Protein AF-T1H1G5-F1 (afdb_monomer_lite)

Organism: Megaselia scalaris (NCBI:txid36166)

Radius of gyration: 18.91 Å; chains: 1; bounding box: 48×41×46 Å

Secondary structure (DSSP, 8-state):
-PPPEEEEE-TTSEEEEEEE-TT---------------------SEEPPHHHHGGGSS---GGGSEE--S-B-TTS---GGGEEE-TTSSEEEEE-BTTS-EEEEETTT--EEEEE---SS-EEEEEE----TTS---EEEEE-

Foldseek 3Di:
DAFDWDWDADPQQWIFIWGFDPQQDPPPDDDDPDDDPDPPPDSDRTHGGPLVVVCVPPDPDVVSIQGLDDQADPVADDDPQQWDADPSRQWIWGFRGQQQWIFIAGNVPSDTPDIDDDDPAGFHGKDWDDDDPPDDIDIDIDGD

InterPro domains:
  IPR015943 WD40/YVTN repeat-like-containing domain superfamily [G3DSA:2.130.10.10] (5-144)
  IPR036322 WD40-repeat-containing domain superfamily [SSF50978] (72-144)
  IPR050865 BEACH Domain-Containing [PTHR13743] (5-143)

pLDDT: mean 83.2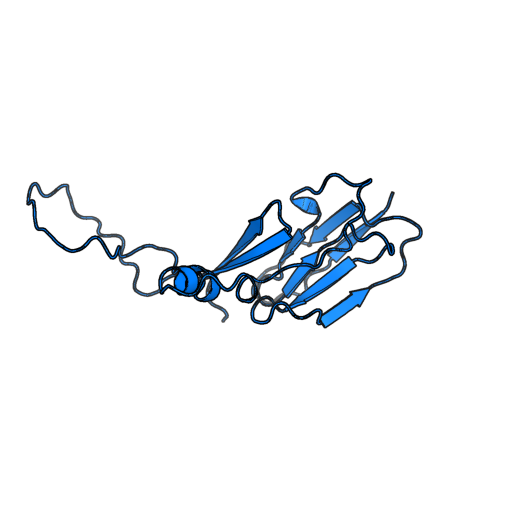1, std 16.92, range [44.03, 98.25]

Structure (mmCIF, N/CA/C/O backbone):
data_AF-T1H1G5-F1
#
_entry.id   AF-T1H1G5-F1
#
loop_
_atom_site.group_PDB
_atom_site.id
_atom_site.type_symbol
_atom_site.label_atom_id
_atom_site.label_alt_id
_atom_site.label_comp_id
_atom_site.label_asym_id
_atom_site.label_entity_id
_atom_site.label_seq_id
_atom_site.pdbx_PDB_ins_code
_atom_site.Cartn_x
_atom_site.Cartn_y
_atom_site.Cartn_z
_atom_site.occupancy
_atom_site.B_iso_or_equiv
_atom_site.auth_seq_id
_atom_site.auth_comp_id
_atom_site.auth_asym_id
_atom_site.auth_atom_id
_atom_site.pdbx_PDB_model_num
ATOM 1 N N . LEU A 1 1 ? -5.717 -11.199 17.247 1.00 55.28 1 LEU A N 1
ATOM 2 C CA . LEU A 1 1 ? -5.825 -10.675 15.865 1.00 55.28 1 LEU A CA 1
ATOM 3 C C . LEU A 1 1 ? -5.443 -9.201 15.874 1.00 55.28 1 LEU A C 1
ATOM 5 O O . LEU A 1 1 ? -5.646 -8.567 16.905 1.00 55.28 1 LEU A O 1
ATOM 9 N N . SER A 1 2 ? -4.889 -8.663 14.782 1.00 71.81 2 SER A N 1
ATOM 10 C CA . SER A 1 2 ? -4.748 -7.208 14.665 1.00 71.81 2 SER A CA 1
ATOM 11 C C . SER A 1 2 ? -6.135 -6.562 14.660 1.00 71.81 2 SER A C 1
ATOM 13 O O . SER A 1 2 ? -7.104 -7.152 14.179 1.00 71.81 2 SER A O 1
ATOM 15 N N . LEU A 1 3 ? -6.247 -5.375 15.258 1.00 82.50 3 LEU A N 1
ATOM 16 C CA . LEU A 1 3 ? -7.494 -4.619 15.218 1.00 82.50 3 LEU A CA 1
ATOM 17 C C . LEU A 1 3 ? -7.785 -4.208 13.769 1.00 82.50 3 LEU A C 1
ATOM 19 O O . LEU A 1 3 ? -6.845 -3.813 13.070 1.00 82.50 3 LEU A O 1
ATOM 23 N N . PRO A 1 4 ? -9.056 -4.243 13.326 1.00 89.38 4 PRO A N 1
ATOM 24 C CA . PRO A 1 4 ? -9.434 -3.673 12.043 1.00 89.38 4 PRO A CA 1
ATOM 25 C C . PRO A 1 4 ? -8.932 -2.234 11.940 1.00 89.38 4 PRO A C 1
ATOM 27 O O . PRO A 1 4 ? -8.961 -1.476 12.917 1.00 89.38 4 PRO A O 1
ATOM 30 N N . SER A 1 5 ? -8.440 -1.860 10.766 1.00 92.88 5 SER A N 1
ATOM 31 C CA . SER A 1 5 ? -7.857 -0.542 10.564 1.00 92.88 5 SER A CA 1
ATOM 32 C C . SER A 1 5 ? -8.158 0.001 9.178 1.00 92.88 5 SER A C 1
ATOM 34 O O . SER A 1 5 ? -8.424 -0.746 8.237 1.00 92.88 5 SER A O 1
ATOM 36 N N . VAL A 1 6 ? -8.114 1.322 9.076 1.00 94.19 6 VAL A N 1
ATOM 37 C CA . VAL A 1 6 ? -8.197 2.062 7.826 1.00 94.19 6 VAL A CA 1
ATOM 38 C C . VAL A 1 6 ? -6.846 2.713 7.595 1.00 94.19 6 VAL A C 1
ATOM 40 O O . VAL A 1 6 ? -6.453 3.639 8.315 1.00 94.19 6 VAL A O 1
ATOM 43 N N . LEU A 1 7 ? -6.146 2.219 6.578 1.00 94.94 7 LEU A N 1
ATOM 44 C CA . LEU A 1 7 ? -4.934 2.839 6.073 1.00 94.94 7 LEU A CA 1
ATOM 45 C C . LEU A 1 7 ? -5.308 3.891 5.029 1.00 94.94 7 LEU A C 1
ATOM 47 O O . LEU A 1 7 ? -6.025 3.601 4.072 1.00 94.94 7 LEU A O 1
ATOM 51 N N . THR A 1 8 ? -4.806 5.108 5.199 1.00 94.00 8 THR A N 1
ATOM 52 C CA . THR A 1 8 ? -4.973 6.195 4.232 1.00 94.00 8 THR A CA 1
ATOM 53 C C . THR A 1 8 ? -3.629 6.554 3.626 1.00 94.00 8 THR A C 1
ATOM 55 O O . THR A 1 8 ? -2.632 6.612 4.337 1.00 94.00 8 THR A O 1
ATOM 58 N N . VAL A 1 9 ? -3.599 6.810 2.317 1.00 94.62 9 VAL A N 1
ATOM 59 C CA . VAL A 1 9 ? -2.430 7.344 1.605 1.00 94.62 9 VAL A CA 1
ATOM 60 C C . VAL A 1 9 ? -2.841 8.659 0.956 1.00 94.62 9 VAL A C 1
ATOM 62 O O . VAL A 1 9 ? -3.871 8.731 0.288 1.00 94.62 9 VAL A O 1
ATOM 65 N N . THR A 1 10 ? -2.070 9.716 1.181 1.00 91.44 10 THR A N 1
ATOM 66 C CA . THR A 1 10 ? -2.338 11.051 0.641 1.00 91.44 10 THR A CA 1
ATOM 67 C C . THR A 1 10 ? -1.647 11.247 -0.706 1.00 91.44 10 THR A C 1
ATOM 69 O O . THR A 1 10 ? -0.696 10.545 -1.048 1.00 91.44 10 THR A O 1
ATOM 72 N N . ALA A 1 11 ? -2.077 12.263 -1.460 1.00 87.50 11 ALA A N 1
ATOM 73 C CA . ALA A 1 11 ? -1.408 12.663 -2.701 1.00 87.50 11 ALA A CA 1
ATOM 74 C C . ALA A 1 11 ? 0.054 13.104 -2.482 1.00 87.50 11 ALA A C 1
ATOM 76 O O . ALA A 1 11 ? 0.860 13.029 -3.400 1.00 87.50 11 ALA A O 1
ATOM 77 N N . GLY A 1 12 ? 0.404 13.527 -1.263 1.00 88.06 12 GLY A N 1
ATOM 78 C CA . GLY A 1 12 ? 1.780 13.824 -0.864 1.00 88.06 12 GLY A CA 1
ATOM 79 C C . GLY A 1 12 ? 2.562 12.595 -0.398 1.00 88.06 12 GLY A C 1
ATOM 80 O O . GLY A 1 12 ? 3.502 12.762 0.367 1.00 88.06 12 GLY A O 1
ATOM 81 N N . HIS A 1 13 ? 2.130 11.380 -0.760 1.00 91.06 13 HIS A N 1
ATOM 82 C CA . HIS A 1 13 ? 2.755 10.097 -0.407 1.00 91.06 13 HIS A CA 1
ATOM 83 C C . HIS A 1 13 ? 2.978 9.876 1.098 1.00 91.06 13 HIS A C 1
ATOM 85 O O . HIS A 1 13 ? 3.825 9.079 1.512 1.00 91.06 13 HIS A O 1
ATOM 91 N N . GLN A 1 14 ? 2.199 10.565 1.932 1.00 92.75 14 GLN A N 1
ATOM 92 C CA . GLN A 1 14 ? 2.136 10.311 3.367 1.00 92.75 14 GLN A CA 1
ATOM 93 C C . GLN A 1 14 ? 1.058 9.277 3.635 1.00 92.75 14 GLN A C 1
ATOM 95 O O . GLN A 1 14 ? 0.062 9.229 2.914 1.00 92.75 14 GLN A O 1
ATOM 100 N N . PHE A 1 15 ? 1.213 8.490 4.689 1.00 94.38 15 PHE A N 1
ATOM 101 C CA . PHE A 1 15 ? 0.184 7.540 5.072 1.00 94.38 15 PHE A CA 1
ATOM 102 C C . PHE A 1 15 ? -0.075 7.527 6.573 1.00 94.38 15 PHE A C 1
ATOM 104 O O . PHE A 1 15 ? 0.771 7.912 7.380 1.00 94.38 15 PHE A O 1
ATOM 111 N N . ALA A 1 16 ? -1.271 7.086 6.939 1.00 94.38 16 ALA A N 1
ATOM 112 C CA . ALA A 1 16 ? -1.714 6.979 8.319 1.00 94.38 16 ALA A CA 1
ATOM 113 C C . ALA A 1 16 ? -2.527 5.703 8.530 1.00 94.38 16 ALA A C 1
ATOM 115 O O . ALA A 1 16 ? -3.115 5.171 7.588 1.00 94.38 16 ALA A O 1
ATOM 116 N N . VAL A 1 17 ? -2.559 5.216 9.770 1.00 93.94 17 VAL A N 1
ATOM 117 C CA . VAL A 1 17 ? -3.284 3.999 10.155 1.00 93.94 17 VAL A CA 1
ATOM 118 C C . VAL A 1 17 ? -4.231 4.329 11.297 1.00 93.94 17 VAL A C 1
ATOM 120 O O . VAL A 1 17 ? -3.815 4.482 12.443 1.00 93.94 17 VAL A O 1
ATOM 123 N N . ASN A 1 18 ? -5.518 4.424 10.978 1.00 92.75 18 ASN A N 1
ATOM 124 C CA . ASN A 1 18 ? -6.576 4.673 11.953 1.00 92.75 18 ASN A CA 1
ATOM 125 C C . ASN A 1 18 ? -7.161 3.332 12.381 1.00 92.75 18 ASN A C 1
ATOM 127 O O . ASN A 1 18 ? -7.486 2.502 11.533 1.00 92.75 18 ASN A O 1
ATOM 131 N N . ARG A 1 19 ? -7.276 3.089 13.683 1.00 92.25 19 ARG A N 1
ATOM 132 C CA . ARG A 1 19 ? -7.668 1.775 14.216 1.00 92.25 19 ARG A CA 1
ATOM 133 C C . ARG A 1 19 ? -9.096 1.806 14.725 1.00 92.25 19 ARG A C 1
ATOM 135 O O . ARG A 1 19 ? -9.549 2.832 15.218 1.00 92.25 19 ARG A O 1
ATOM 142 N N . TRP A 1 20 ? -9.789 0.677 14.635 1.00 91.75 20 TRP A N 1
ATOM 143 C CA . TRP A 1 20 ? -11.111 0.530 15.228 1.00 91.75 20 TRP A CA 1
ATOM 144 C C . TRP A 1 20 ? -11.087 0.844 16.726 1.00 91.75 20 TRP A C 1
ATOM 146 O O . TRP A 1 20 ? -10.247 0.329 17.472 1.00 91.75 20 TRP A O 1
ATOM 156 N N . ASN A 1 21 ? -12.024 1.681 17.161 1.00 89.75 21 ASN A N 1
ATOM 157 C CA . ASN A 1 21 ? -12.211 2.014 18.560 1.00 89.75 21 ASN A CA 1
ATOM 158 C C . ASN A 1 21 ? -13.115 0.964 19.218 1.00 89.75 21 ASN A C 1
ATOM 160 O O . ASN A 1 21 ? -14.329 0.970 19.035 1.00 89.75 21 ASN A O 1
ATOM 164 N N . CYS A 1 22 ? -12.537 0.071 20.021 1.00 85.62 22 CYS A N 1
ATOM 165 C CA . CYS A 1 22 ? -13.309 -0.968 20.715 1.00 85.62 22 CYS A CA 1
ATOM 166 C C . CYS A 1 22 ? -14.246 -0.412 21.800 1.00 85.62 22 CYS A C 1
ATOM 168 O O . CYS A 1 22 ? -15.163 -1.110 22.215 1.00 85.62 22 CYS A O 1
ATOM 170 N N . ASN A 1 23 ? -14.043 0.839 22.227 1.00 86.06 23 ASN A N 1
ATOM 171 C CA . ASN A 1 23 ? -14.932 1.538 23.155 1.00 86.06 23 ASN A CA 1
ATOM 172 C C . ASN A 1 23 ? -16.058 2.287 22.424 1.00 86.06 23 ASN A C 1
ATOM 174 O O . ASN A 1 23 ? -16.817 3.021 23.064 1.00 86.06 23 ASN A O 1
ATOM 178 N N . TYR A 1 24 ? -16.145 2.156 21.093 1.00 83.19 24 TYR A N 1
ATOM 179 C CA . TYR A 1 24 ? -17.225 2.752 20.327 1.00 83.19 24 TYR A CA 1
ATOM 180 C C . TYR A 1 24 ? -18.544 2.048 20.631 1.00 83.19 24 TYR A C 1
ATOM 182 O O . TYR A 1 24 ? -18.744 0.887 20.272 1.00 83.19 24 TYR A O 1
ATOM 190 N N . THR A 1 25 ? -19.457 2.772 21.266 1.00 76.75 25 THR A N 1
ATOM 191 C CA . THR A 1 25 ? -20.843 2.345 21.431 1.00 76.75 25 THR A CA 1
ATOM 192 C C . THR A 1 25 ? -21.683 3.238 20.539 1.00 76.75 25 THR A C 1
ATOM 194 O O . THR A 1 25 ? -21.829 4.425 20.832 1.00 76.75 25 THR A O 1
ATOM 197 N N . ALA A 1 26 ? -22.235 2.697 19.452 1.00 67.31 26 ALA A N 1
ATOM 198 C CA . ALA A 1 26 ? -23.261 3.408 18.705 1.00 67.31 26 ALA A CA 1
ATOM 199 C C . ALA A 1 26 ? -24.450 3.598 19.653 1.00 67.31 26 ALA A C 1
ATOM 201 O O . ALA A 1 26 ? -25.184 2.647 19.926 1.00 67.31 26 ALA A O 1
ATOM 202 N N . SER A 1 27 ? -24.609 4.790 20.229 1.00 59.06 27 SER A N 1
ATOM 203 C CA . SER A 1 27 ? -25.812 5.099 20.982 1.00 59.06 27 SER A CA 1
ATOM 204 C C . SER A 1 27 ? -26.975 5.049 19.996 1.00 59.06 27 SER A C 1
ATOM 206 O O . SER A 1 27 ? -27.190 5.956 19.198 1.00 59.06 27 SER A O 1
ATOM 208 N N . VAL A 1 28 ? -27.759 3.973 20.048 1.00 53.47 28 VAL A N 1
ATOM 209 C CA . VAL A 1 28 ? -29.124 3.965 19.513 1.00 53.47 28 VAL A CA 1
ATOM 210 C C . VAL A 1 28 ? -29.974 4.789 20.485 1.00 53.47 28 VAL A C 1
ATOM 212 O O . VAL A 1 28 ? -30.850 4.276 21.171 1.00 53.47 28 VAL A O 1
ATOM 215 N N . GLN A 1 29 ? -29.647 6.069 20.653 1.00 48.66 29 GLN A N 1
ATOM 216 C CA . GLN A 1 29 ? -30.481 6.988 21.409 1.00 48.66 29 GLN A CA 1
ATOM 217 C C . GLN A 1 29 ? -31.493 7.583 20.438 1.00 48.66 29 GLN A C 1
ATOM 219 O O . GLN A 1 29 ? -31.136 8.241 19.463 1.00 48.66 29 GLN A O 1
ATOM 224 N N . SER A 1 30 ? -32.774 7.331 20.719 1.00 44.03 30 SER A N 1
ATOM 225 C CA . SER A 1 30 ? -33.867 8.149 20.183 1.00 44.03 30 SER A CA 1
ATOM 226 C C . SER A 1 30 ? -33.536 9.627 20.437 1.00 44.03 30 SER A C 1
ATOM 228 O O . SER A 1 30 ? -32.939 9.913 21.479 1.00 44.03 30 SER A O 1
ATOM 230 N N . PRO A 1 31 ? -33.866 10.557 19.522 1.00 44.56 31 PRO A N 1
ATOM 231 C CA . PRO A 1 31 ? -33.421 11.943 19.622 1.00 44.56 31 PRO A CA 1
ATOM 232 C C . PRO A 1 31 ? -33.931 12.552 20.932 1.00 44.56 31 PRO A C 1
ATOM 234 O O . PRO A 1 31 ? -35.117 12.841 21.072 1.00 44.56 31 PRO A O 1
ATOM 237 N N . SER A 1 32 ? -33.040 12.697 21.913 1.00 52.34 32 SER A N 1
ATOM 238 C CA . SER A 1 32 ? -33.348 13.340 23.185 1.00 52.34 32 SER A CA 1
ATOM 239 C C . SER A 1 32 ? -32.957 14.806 23.074 1.00 52.34 32 SER A C 1
ATOM 241 O O . SER A 1 32 ? -31.798 15.131 22.825 1.00 52.34 32 SER A O 1
ATOM 243 N N . TYR A 1 33 ? -33.945 15.682 23.227 1.00 51.84 33 TYR A N 1
ATOM 244 C CA . TYR A 1 33 ? -33.860 17.139 23.091 1.00 51.84 33 TYR A CA 1
ATOM 245 C C . TYR A 1 33 ? -33.199 17.795 24.322 1.00 51.84 33 TYR A C 1
ATOM 247 O O . TYR A 1 33 ? -33.699 18.783 24.855 1.00 51.84 33 TYR A O 1
ATOM 255 N N . ALA A 1 34 ? -32.119 17.203 24.838 1.00 47.81 34 ALA A N 1
ATOM 256 C CA . ALA A 1 34 ? -31.411 17.687 26.018 1.00 47.81 34 ALA A CA 1
ATOM 257 C C . ALA A 1 34 ? -30.020 18.191 25.622 1.00 47.81 34 ALA A C 1
ATOM 259 O O . ALA A 1 34 ? -29.113 17.418 25.320 1.00 47.81 34 ALA A O 1
ATOM 260 N N . ASP A 1 35 ? -29.890 19.512 25.625 1.00 49.69 35 ASP A N 1
ATOM 261 C CA . ASP A 1 35 ? -28.668 20.258 25.356 1.00 49.69 35 ASP A CA 1
ATOM 262 C C . ASP A 1 35 ? -27.750 20.170 26.591 1.00 49.69 35 ASP A C 1
ATOM 264 O O . ASP A 1 35 ? -27.850 20.958 27.533 1.00 49.69 35 ASP A O 1
ATOM 268 N N . THR A 1 36 ? -26.908 19.135 26.657 1.00 53.09 36 THR A N 1
ATOM 269 C CA . THR A 1 36 ? -25.836 19.041 27.662 1.00 53.09 36 THR A CA 1
ATOM 270 C C . THR A 1 36 ? -24.491 19.366 27.018 1.00 53.09 36 THR A C 1
ATOM 272 O O . THR A 1 36 ? -24.147 18.717 26.028 1.00 53.09 36 THR A O 1
ATOM 275 N N . PRO A 1 37 ? -23.673 20.274 27.589 1.00 46.62 37 PRO A N 1
ATOM 276 C CA . PRO A 1 37 ? -22.331 20.560 27.094 1.00 46.62 37 PRO A CA 1
ATOM 277 C C . PRO A 1 37 ? -21.368 19.439 27.509 1.00 46.62 37 PRO A C 1
ATOM 279 O O . PRO A 1 37 ? -20.489 19.618 28.350 1.00 46.62 37 PRO A O 1
ATOM 282 N N . GLN A 1 38 ? -21.539 18.248 26.936 1.00 49.66 38 GLN A N 1
ATOM 283 C CA . GLN A 1 38 ? -20.465 17.268 26.888 1.00 49.66 38 GLN A CA 1
ATOM 284 C C . GLN A 1 38 ? -19.486 17.746 25.826 1.00 49.66 38 GLN A C 1
ATOM 286 O O . GLN A 1 38 ? -19.845 17.920 24.662 1.00 49.66 38 GLN A O 1
ATOM 291 N N . SER A 1 39 ? -18.250 17.997 26.248 1.00 47.94 39 SER A N 1
ATOM 292 C CA . SER A 1 39 ? -17.130 18.219 25.346 1.00 47.94 39 SER A CA 1
ATOM 293 C C . SER A 1 39 ? -17.191 17.175 24.219 1.00 47.94 39 SER A C 1
ATOM 295 O O . SER A 1 39 ? -17.162 15.977 24.505 1.00 47.94 39 SER A O 1
ATOM 297 N N . PRO A 1 40 ? -17.284 17.576 22.939 1.00 49.28 40 PRO A N 1
ATOM 298 C CA . PRO A 1 40 ? -17.387 16.655 21.810 1.00 49.28 40 PRO A CA 1
ATOM 299 C C . PRO A 1 40 ? -16.021 16.012 21.496 1.00 49.28 40 PRO A C 1
ATOM 301 O O . PRO A 1 40 ? -15.597 15.929 20.345 1.00 49.28 40 PRO A O 1
ATOM 304 N N . GLY A 1 41 ? -15.312 15.541 22.529 1.00 52.00 41 GLY A N 1
ATOM 305 C CA . GLY A 1 41 ? -14.244 14.548 22.442 1.00 52.00 41 GLY A CA 1
ATOM 306 C C . GLY A 1 41 ? -14.880 13.205 22.106 1.00 52.00 41 GLY A C 1
ATOM 307 O O . GLY A 1 41 ? -15.065 12.343 22.957 1.00 52.00 41 GLY A O 1
ATOM 308 N N . ALA A 1 42 ? -15.328 13.134 20.860 1.00 59.47 42 ALA A N 1
ATOM 309 C CA . ALA A 1 42 ? -16.321 12.234 20.326 1.00 59.47 42 ALA A CA 1
ATOM 310 C C . ALA A 1 42 ? -15.956 10.751 20.482 1.00 59.47 42 ALA A C 1
ATOM 312 O O . ALA A 1 42 ? -14.869 10.308 20.108 1.00 59.47 42 ALA A O 1
ATOM 313 N N . ASN A 1 43 ? -16.914 9.963 20.974 1.00 73.12 43 ASN A N 1
ATOM 314 C CA . ASN A 1 43 ? -16.902 8.507 20.879 1.00 73.12 43 ASN A CA 1
ATOM 315 C C . ASN A 1 43 ? -17.061 8.125 19.388 1.00 73.12 43 ASN A C 1
ATOM 317 O O . ASN A 1 43 ? -18.161 7.883 18.903 1.00 73.12 43 ASN A O 1
ATOM 321 N N . LEU A 1 44 ? -15.966 8.199 18.624 1.00 86.88 44 LEU A N 1
ATOM 322 C CA . LEU A 1 44 ? -15.918 7.895 17.191 1.00 86.88 44 LEU A CA 1
ATOM 323 C C . LEU A 1 44 ? -15.611 6.407 16.962 1.00 86.88 44 LEU A C 1
ATOM 325 O O . LEU A 1 44 ? -14.894 5.808 17.769 1.00 86.88 44 LEU A O 1
ATOM 329 N N . PRO A 1 45 ? -16.073 5.820 15.841 1.00 88.69 45 PRO A N 1
ATOM 330 C CA . PRO A 1 45 ? -15.804 4.419 15.505 1.00 88.69 45 PRO A CA 1
ATOM 331 C C . PRO A 1 45 ? -14.327 4.130 15.196 1.00 88.69 45 PRO A C 1
ATOM 333 O O . PRO A 1 45 ? -13.864 3.006 15.380 1.00 88.69 45 PRO A O 1
ATOM 336 N N . LEU A 1 46 ? -13.566 5.133 14.745 1.00 90.81 46 LEU A N 1
ATOM 337 C CA . LEU A 1 46 ? -12.133 5.018 14.476 1.00 90.81 46 LEU A CA 1
ATOM 338 C C . LEU A 1 46 ? -11.342 5.922 15.419 1.00 90.81 46 LEU A C 1
ATOM 340 O O . LEU A 1 46 ? -11.598 7.123 15.511 1.00 90.81 46 LEU A O 1
ATOM 344 N N . THR A 1 47 ? -10.334 5.348 16.062 1.00 90.06 47 THR A N 1
ATOM 345 C CA . THR A 1 47 ? -9.291 6.085 16.766 1.00 90.06 47 THR A CA 1
ATOM 346 C C . THR A 1 47 ? -8.300 6.628 15.745 1.00 90.06 47 THR A C 1
ATOM 348 O O . THR A 1 47 ? -7.758 5.874 14.926 1.00 90.06 47 THR A O 1
ATOM 351 N N . MET A 1 48 ? -8.058 7.939 15.809 1.00 88.50 48 MET A N 1
ATOM 352 C CA . MET A 1 48 ? -7.076 8.604 14.960 1.00 88.50 48 MET A CA 1
ATOM 353 C C . MET A 1 48 ? -5.681 8.025 15.206 1.00 88.50 48 MET A C 1
ATOM 355 O O . MET A 1 48 ? -5.292 7.749 16.340 1.00 88.50 48 MET A O 1
ATOM 359 N N . ASP A 1 49 ? -4.924 7.886 14.127 1.00 88.38 49 ASP A N 1
ATOM 360 C CA . ASP A 1 49 ? -3.502 7.587 14.174 1.00 88.38 49 ASP A CA 1
ATOM 361 C C . ASP A 1 49 ? -2.741 8.540 15.129 1.00 88.38 49 ASP A C 1
ATOM 363 O O . ASP A 1 49 ? -2.756 9.757 14.910 1.00 88.38 49 ASP A O 1
ATOM 367 N N . PRO A 1 50 ? -2.043 8.032 16.163 1.00 82.38 50 PRO A N 1
ATOM 368 C CA . PRO A 1 50 ? -1.319 8.865 17.127 1.00 82.38 50 PRO A CA 1
ATOM 369 C C . PRO A 1 50 ? -0.265 9.783 16.493 1.00 82.38 50 PRO A C 1
ATOM 371 O O . PRO A 1 50 ? 0.013 10.873 16.996 1.00 82.38 50 PRO A O 1
ATOM 374 N N . MET A 1 51 ? 0.312 9.370 15.360 1.00 80.62 51 MET A N 1
ATOM 375 C CA . MET A 1 51 ? 1.277 10.201 14.639 1.00 80.62 51 MET A CA 1
ATOM 376 C C . MET A 1 51 ? 0.621 11.441 14.018 1.00 80.62 51 MET A C 1
ATOM 378 O O . MET A 1 51 ? 1.276 12.474 13.889 1.00 80.62 51 MET A O 1
ATOM 382 N N . LEU A 1 52 ? -0.678 11.377 13.698 1.00 75.69 52 LEU A N 1
ATOM 383 C CA . LEU A 1 52 ? -1.461 12.528 13.249 1.00 75.69 52 LEU A CA 1
ATOM 384 C C . LEU A 1 52 ? -1.949 13.393 14.416 1.00 75.69 52 LEU A C 1
ATOM 386 O O . LEU A 1 52 ? -1.981 14.610 14.280 1.00 75.69 52 LEU A O 1
ATOM 390 N N . SER A 1 53 ? -2.312 12.806 15.560 1.00 65.88 53 SER A N 1
ATOM 391 C CA . SER A 1 53 ? -2.839 13.576 16.699 1.00 65.88 53 SER A CA 1
ATOM 392 C C . SER A 1 53 ? -1.772 14.426 17.401 1.00 65.88 53 SER A C 1
ATOM 394 O O . SER A 1 53 ? -2.076 15.508 17.908 1.00 65.88 53 SER A O 1
ATOM 396 N N . SER A 1 54 ? -0.509 13.984 17.375 1.00 58.56 54 SER A N 1
ATOM 397 C CA . SER A 1 54 ? 0.630 14.698 17.971 1.00 58.56 54 SER A CA 1
ATOM 398 C C . SER A 1 54 ? 0.871 16.107 17.404 1.00 58.56 54 SER A C 1
ATOM 400 O O . SER A 1 54 ? 1.484 16.937 18.075 1.00 58.56 54 SER A O 1
ATOM 402 N N . THR A 1 55 ? 0.336 16.433 16.221 1.00 53.25 55 THR A N 1
ATOM 403 C CA . THR A 1 55 ? 0.468 17.773 15.625 1.00 53.25 55 THR A CA 1
ATOM 404 C C . THR A 1 55 ? -0.363 18.845 16.336 1.00 53.25 55 THR A C 1
ATOM 406 O O . THR A 1 55 ? -0.179 20.024 16.055 1.00 53.25 55 THR A O 1
ATOM 409 N N . GLN A 1 56 ? -1.275 18.478 17.246 1.00 51.00 56 GLN A N 1
ATOM 410 C CA . GLN A 1 56 ? -2.049 19.454 18.028 1.00 51.00 56 GLN A CA 1
ATOM 411 C C . GLN A 1 56 ? -1.258 20.075 19.194 1.00 51.00 56 GLN A C 1
ATOM 413 O O . GLN A 1 56 ? -1.672 21.102 19.726 1.00 51.00 56 GLN A O 1
ATOM 418 N N . SER A 1 57 ? -0.107 19.513 19.582 1.00 49.56 57 SER A N 1
ATOM 419 C CA . SER A 1 57 ? 0.725 20.049 20.667 1.00 49.56 57 SER A CA 1
ATOM 420 C C . SER A 1 57 ? 1.904 20.852 20.112 1.00 49.56 57 SER A C 1
ATOM 422 O O . SER A 1 57 ? 3.018 20.351 20.108 1.00 49.56 57 SER A O 1
ATOM 424 N N . GLY A 1 58 ? 1.649 22.067 19.599 1.00 51.12 58 GLY A N 1
ATOM 425 C CA . GLY A 1 58 ? 2.597 23.198 19.432 1.00 51.12 58 GLY A CA 1
ATOM 426 C C . GLY A 1 58 ? 3.880 23.032 18.591 1.00 51.12 58 GLY A C 1
ATOM 427 O O . GLY A 1 58 ? 4.413 24.018 18.092 1.00 51.12 58 GLY A O 1
ATOM 428 N N . ASN A 1 59 ? 4.360 21.813 18.375 1.00 48.97 59 ASN A N 1
ATOM 429 C CA . ASN A 1 59 ? 5.605 21.471 17.719 1.00 48.97 59 ASN A CA 1
ATOM 430 C C . ASN A 1 59 ? 5.258 20.824 16.383 1.00 48.97 59 ASN A C 1
ATOM 432 O O . ASN A 1 59 ? 5.157 19.603 16.258 1.00 48.97 59 ASN A O 1
ATOM 436 N N . ASN A 1 60 ? 5.059 21.672 15.374 1.00 49.62 60 ASN A N 1
ATOM 437 C CA . ASN A 1 60 ? 4.883 21.285 13.976 1.00 49.62 60 ASN A CA 1
ATOM 438 C C . ASN A 1 60 ? 6.179 20.678 13.426 1.00 49.62 60 ASN A C 1
ATOM 440 O O . ASN A 1 60 ? 6.862 21.296 12.615 1.00 49.62 60 ASN A O 1
ATOM 444 N N . ASN A 1 61 ? 6.542 19.480 13.882 1.00 53.41 61 ASN A N 1
ATOM 445 C CA . ASN A 1 61 ? 7.678 18.757 13.342 1.00 53.41 61 ASN A CA 1
ATOM 446 C C . ASN A 1 61 ? 7.169 17.849 12.207 1.00 53.41 61 ASN A C 1
ATOM 448 O O . ASN A 1 61 ? 6.560 16.810 12.482 1.00 53.41 61 ASN A O 1
ATOM 452 N N . PRO A 1 62 ? 7.373 18.211 10.923 1.00 53.66 62 PRO A N 1
ATOM 453 C CA . PRO A 1 62 ? 6.887 17.430 9.780 1.00 53.66 62 PRO A CA 1
ATOM 454 C C . PRO A 1 62 ? 7.468 16.006 9.732 1.00 53.66 62 PRO A C 1
ATOM 456 O O . PRO A 1 62 ? 6.917 15.146 9.051 1.00 53.66 62 PRO A O 1
ATOM 459 N N . MET A 1 63 ? 8.527 15.742 10.506 1.00 53.25 63 MET A N 1
ATOM 460 C CA . MET A 1 63 ? 9.166 14.436 10.681 1.00 53.25 63 MET A CA 1
ATOM 461 C C . MET A 1 63 ? 8.282 13.349 11.306 1.00 53.25 63 MET A C 1
ATOM 463 O O . MET A 1 63 ? 8.631 12.179 11.194 1.00 53.25 63 MET A O 1
ATOM 467 N N . ASN A 1 64 ? 7.158 13.686 11.948 1.00 63.38 64 ASN A N 1
ATOM 468 C CA . ASN A 1 64 ? 6.311 12.668 12.585 1.00 63.38 64 ASN A CA 1
ATOM 469 C C . ASN A 1 64 ? 5.312 11.992 11.637 1.00 63.38 64 ASN A C 1
ATOM 471 O O . ASN A 1 64 ? 4.659 11.033 12.043 1.00 63.38 64 ASN A O 1
ATOM 475 N N . ARG A 1 65 ? 5.172 12.443 10.381 1.00 76.94 65 ARG A N 1
ATOM 476 C CA . ARG A 1 65 ? 4.277 11.780 9.420 1.00 76.94 65 ARG A CA 1
ATOM 477 C C . ARG A 1 65 ? 5.009 10.726 8.607 1.00 76.94 65 ARG A C 1
ATOM 479 O O . ARG A 1 65 ? 6.054 10.979 8.014 1.00 76.94 65 ARG A O 1
ATOM 486 N N . ARG A 1 66 ? 4.412 9.537 8.551 1.00 90.88 66 ARG A N 1
ATOM 487 C CA . ARG A 1 66 ? 4.928 8.406 7.782 1.00 90.88 66 ARG A CA 1
ATOM 488 C C . ARG A 1 66 ? 4.866 8.722 6.293 1.00 90.88 66 ARG A C 1
ATOM 490 O O . ARG A 1 66 ? 3.817 9.129 5.798 1.00 90.88 66 ARG A O 1
ATOM 497 N N . HIS A 1 67 ? 5.980 8.537 5.592 1.00 91.75 67 HIS A N 1
ATOM 498 C CA . HIS A 1 67 ? 6.133 8.892 4.182 1.00 91.75 67 HIS A CA 1
ATOM 499 C C . HIS A 1 67 ? 6.695 7.713 3.383 1.00 91.75 67 HIS A C 1
ATOM 501 O O . HIS A 1 67 ? 7.543 6.975 3.880 1.00 91.75 67 HIS A O 1
ATOM 507 N N . LEU A 1 68 ? 6.241 7.549 2.139 1.00 92.50 68 LEU A N 1
ATOM 508 C CA . LEU A 1 68 ? 6.666 6.460 1.245 1.00 92.50 68 LEU A CA 1
ATOM 509 C C . LEU A 1 68 ? 7.991 6.740 0.515 1.00 92.50 68 LEU A C 1
ATOM 511 O O . LEU A 1 68 ? 8.454 5.927 -0.283 1.00 92.50 68 LEU A O 1
ATOM 515 N N . GLY A 1 69 ? 8.611 7.884 0.797 1.00 86.94 69 GLY A N 1
ATOM 516 C CA . GLY A 1 69 ? 9.800 8.370 0.106 1.00 86.94 69 GLY A CA 1
ATOM 517 C C . GLY A 1 69 ? 9.460 9.285 -1.070 1.00 86.94 69 GLY A C 1
ATOM 518 O O . GLY A 1 69 ? 8.309 9.472 -1.446 1.00 86.94 69 GLY A O 1
ATOM 519 N N . ASP A 1 70 ? 10.491 9.899 -1.626 1.00 83.88 70 ASP A N 1
ATOM 520 C CA . ASP A 1 70 ? 10.454 10.933 -2.668 1.00 83.88 70 ASP A CA 1
ATOM 521 C C . ASP A 1 70 ? 10.779 10.401 -4.076 1.00 83.88 70 ASP A C 1
ATOM 523 O O . ASP A 1 70 ? 10.683 11.118 -5.066 1.00 83.88 70 ASP A O 1
ATOM 527 N N . ASN A 1 71 ? 11.110 9.116 -4.186 1.00 89.56 71 ASN A N 1
ATOM 528 C CA . ASN A 1 71 ? 11.615 8.480 -5.402 1.00 89.56 71 ASN A CA 1
ATOM 529 C C . ASN A 1 71 ? 10.504 8.003 -6.367 1.00 89.56 71 ASN A C 1
ATOM 531 O O . ASN A 1 71 ? 10.673 7.011 -7.079 1.00 89.56 71 ASN A O 1
ATOM 535 N N . PHE A 1 72 ? 9.353 8.671 -6.397 1.00 93.31 72 PHE A N 1
ATOM 536 C CA . PHE A 1 72 ? 8.277 8.326 -7.330 1.00 93.31 72 PHE A CA 1
ATOM 537 C C . PHE A 1 72 ? 8.576 8.856 -8.736 1.00 93.31 72 PHE A C 1
ATOM 539 O O . PHE A 1 72 ? 9.062 9.972 -8.916 1.00 93.31 72 PHE A O 1
ATOM 546 N N . SER A 1 73 ? 8.272 8.052 -9.752 1.00 92.56 73 SER A N 1
ATOM 547 C CA . SER A 1 73 ? 8.435 8.445 -11.148 1.00 92.56 73 SER A CA 1
ATOM 548 C C . SER A 1 73 ? 7.481 9.584 -11.498 1.00 92.56 73 SER A C 1
ATOM 550 O O . SER A 1 73 ? 6.264 9.436 -11.420 1.00 92.56 73 SER A O 1
ATOM 552 N N . GLN A 1 74 ? 8.025 10.696 -11.990 1.00 90.38 74 GLN A N 1
ATOM 553 C CA . GLN A 1 74 ? 7.236 11.837 -12.474 1.00 90.38 74 GLN A CA 1
ATOM 554 C C . GLN A 1 74 ? 6.409 11.511 -13.727 1.00 90.38 74 GLN A C 1
ATOM 556 O O . GLN A 1 74 ? 5.502 12.255 -14.090 1.00 90.38 74 GLN A O 1
ATOM 561 N N . LYS A 1 75 ? 6.719 10.397 -14.402 1.00 87.19 75 LYS A N 1
ATOM 562 C CA . LYS A 1 75 ? 6.006 9.941 -15.602 1.00 87.19 75 LYS A CA 1
ATOM 563 C C . LYS A 1 75 ? 4.729 9.170 -15.269 1.00 87.19 75 LYS A C 1
ATOM 565 O O . LYS A 1 75 ? 3.895 8.980 -16.150 1.00 87.19 75 LYS A O 1
ATOM 570 N N . LEU A 1 76 ? 4.578 8.704 -14.027 1.00 88.31 76 LEU A N 1
ATOM 571 C CA . LEU A 1 76 ? 3.428 7.918 -13.603 1.00 88.31 76 LEU A CA 1
ATOM 572 C C . LEU A 1 76 ? 2.464 8.784 -12.793 1.00 88.31 76 LEU A C 1
ATOM 574 O O . LEU A 1 76 ? 2.811 9.321 -11.744 1.00 88.31 76 LEU A O 1
ATOM 578 N N . LYS A 1 77 ? 1.206 8.848 -13.233 1.00 91.00 77 LYS A N 1
ATOM 579 C CA . LYS A 1 77 ? 0.128 9.347 -12.381 1.00 91.00 77 LYS A CA 1
ATOM 580 C C . LYS A 1 77 ? -0.235 8.267 -11.365 1.00 91.00 77 LYS A C 1
ATOM 582 O O . LYS A 1 77 ? -0.788 7.234 -11.737 1.00 91.00 77 LYS A O 1
ATOM 587 N N . ILE A 1 78 ? 0.050 8.525 -10.095 1.00 91.25 78 ILE A N 1
ATOM 588 C CA . ILE A 1 78 ? -0.283 7.622 -8.992 1.00 91.25 78 ILE A CA 1
ATOM 589 C C . ILE A 1 78 ? -1.803 7.448 -8.874 1.00 91.25 78 ILE A C 1
ATOM 591 O O . ILE A 1 78 ? -2.572 8.406 -8.982 1.00 91.25 78 ILE A O 1
ATOM 595 N N . ARG A 1 79 ? -2.236 6.201 -8.665 1.00 93.25 79 ARG A N 1
ATOM 596 C CA . ARG A 1 79 ? -3.642 5.805 -8.501 1.00 93.25 79 ARG A CA 1
ATOM 597 C C . ARG A 1 79 ? -3.799 4.883 -7.295 1.00 93.25 79 ARG A C 1
ATOM 599 O O . ARG A 1 79 ? -2.817 4.419 -6.725 1.00 93.25 79 ARG A O 1
ATOM 606 N N . SER A 1 80 ? -5.044 4.576 -6.932 1.00 93.75 80 SER A N 1
ATOM 607 C CA . SER A 1 80 ? -5.356 3.655 -5.830 1.00 93.75 80 SER A CA 1
ATOM 608 C C . SER A 1 80 ? -4.699 2.284 -6.002 1.00 93.75 80 SER A C 1
ATOM 610 O O . SER A 1 80 ? -4.177 1.736 -5.040 1.00 93.75 80 SER A O 1
ATOM 612 N N . ASN A 1 81 ? -4.641 1.765 -7.230 1.00 95.94 81 ASN A N 1
ATOM 613 C CA . ASN A 1 81 ? -4.021 0.475 -7.521 1.00 95.94 81 ASN A CA 1
ATOM 614 C C . ASN A 1 81 ? -2.480 0.493 -7.510 1.00 95.94 81 ASN A C 1
ATOM 616 O O . ASN A 1 81 ? -1.868 -0.516 -7.840 1.00 95.94 81 ASN A O 1
ATOM 620 N N . CYS A 1 82 ? -1.839 1.608 -7.153 1.00 96.38 82 CYS A N 1
ATOM 621 C CA . CYS A 1 82 ? -0.403 1.641 -6.863 1.00 96.38 82 CYS A CA 1
ATOM 622 C C . CYS A 1 82 ? -0.096 1.246 -5.411 1.00 96.38 82 CYS A C 1
ATOM 624 O O . CYS A 1 82 ? 1.073 1.167 -5.038 1.00 96.38 82 CYS A O 1
ATOM 626 N N . PHE A 1 83 ? -1.131 1.016 -4.598 1.00 97.56 83 PHE A N 1
ATOM 627 C CA . PHE A 1 83 ? -1.012 0.715 -3.181 1.00 97.56 83 PHE A CA 1
ATOM 628 C C . PHE A 1 83 ? -1.831 -0.517 -2.821 1.00 97.56 83 PHE A C 1
ATOM 630 O O . PHE A 1 83 ? -2.993 -0.651 -3.196 1.00 97.56 83 PHE A O 1
ATOM 637 N N . VAL A 1 84 ? -1.226 -1.400 -2.039 1.00 96.44 84 VAL A N 1
ATOM 638 C CA . VAL A 1 84 ? -1.878 -2.573 -1.468 1.00 96.44 84 VAL A CA 1
ATOM 639 C C . VAL A 1 84 ? -1.449 -2.692 -0.017 1.00 96.44 84 VAL A C 1
ATOM 641 O O . VAL A 1 84 ? -0.268 -2.633 0.293 1.00 96.44 84 VAL A O 1
ATOM 644 N N . THR A 1 85 ? -2.389 -2.907 0.890 1.00 93.94 85 THR A N 1
ATOM 645 C CA . THR A 1 85 ? -2.081 -3.225 2.292 1.00 93.94 85 THR A CA 1
ATOM 646 C C . THR A 1 85 ? -2.174 -4.736 2.502 1.00 93.94 85 THR A C 1
ATOM 648 O O . THR A 1 85 ? -2.846 -5.410 1.730 1.00 93.94 85 THR A O 1
ATOM 651 N N . THR A 1 86 ? -1.524 -5.314 3.508 1.00 91.50 86 THR A N 1
ATOM 652 C CA . THR A 1 86 ? -1.777 -6.704 3.938 1.00 91.50 86 THR A CA 1
ATOM 653 C C . THR A 1 86 ? -3.067 -6.810 4.758 1.00 91.50 86 THR A C 1
ATOM 655 O O . THR A 1 86 ? -3.559 -5.810 5.277 1.00 91.50 86 THR A O 1
ATOM 658 N N . VAL A 1 87 ? -3.657 -8.007 4.876 1.00 88.56 87 VAL A N 1
ATOM 659 C CA . VAL A 1 87 ? -4.935 -8.202 5.603 1.00 88.56 87 VAL A CA 1
ATOM 660 C C . VAL A 1 87 ? -4.822 -7.790 7.074 1.00 88.56 87 VAL A C 1
ATOM 662 O O . VAL A 1 87 ? -5.719 -7.163 7.627 1.00 88.56 87 VAL A O 1
ATOM 665 N N . ASP A 1 88 ? -3.678 -8.073 7.689 1.00 87.69 88 ASP A N 1
ATOM 666 C CA . ASP A 1 88 ? -3.373 -7.703 9.071 1.00 87.69 88 ASP A CA 1
ATOM 667 C C . ASP A 1 88 ? -3.001 -6.220 9.259 1.00 87.69 88 ASP A C 1
ATOM 669 O O . ASP A 1 88 ? -2.763 -5.796 10.391 1.00 87.69 88 ASP A O 1
ATOM 673 N N . SER A 1 89 ? -2.961 -5.434 8.177 1.00 91.19 89 SER A N 1
ATOM 674 C CA . SER A 1 89 ? -2.559 -4.023 8.156 1.00 91.19 89 SER A CA 1
ATOM 675 C C . SER A 1 89 ? -1.127 -3.743 8.632 1.00 91.19 89 SER A C 1
ATOM 677 O O . SER A 1 89 ? -0.809 -2.597 8.952 1.00 91.19 89 SER A O 1
ATOM 679 N N . ARG A 1 90 ? -0.242 -4.751 8.684 1.00 91.94 90 ARG A N 1
ATOM 680 C CA . ARG A 1 90 ? 1.159 -4.578 9.116 1.00 91.94 90 ARG A CA 1
ATOM 681 C C . ARG A 1 90 ? 2.078 -4.045 8.025 1.00 91.94 90 ARG A C 1
ATOM 683 O O . ARG A 1 90 ? 3.074 -3.393 8.345 1.00 91.94 90 ARG A O 1
ATOM 690 N N . PHE A 1 91 ? 1.754 -4.303 6.759 1.00 94.94 91 PHE A N 1
ATOM 691 C CA . PHE A 1 91 ? 2.565 -3.859 5.634 1.00 94.94 91 PHE A CA 1
ATOM 692 C C . PHE A 1 91 ? 1.743 -3.104 4.596 1.00 94.94 91 PHE A C 1
ATOM 694 O O . PHE A 1 91 ? 0.624 -3.487 4.253 1.00 94.94 91 PHE A O 1
ATOM 701 N N . LEU A 1 92 ? 2.338 -2.033 4.083 1.00 96.94 92 LEU A N 1
ATOM 702 C CA . LEU A 1 92 ? 1.879 -1.290 2.921 1.00 96.94 92 LEU A CA 1
ATOM 703 C C . LEU A 1 92 ? 2.867 -1.539 1.787 1.00 96.94 92 LEU A C 1
ATOM 705 O O . LEU A 1 92 ? 4.060 -1.294 1.929 1.00 96.94 92 LEU A O 1
ATOM 709 N N . ILE A 1 93 ? 2.369 -2.031 0.666 1.00 97.88 93 ILE A N 1
ATOM 710 C CA . ILE A 1 93 ? 3.126 -2.277 -0.552 1.00 97.88 93 ILE A CA 1
ATOM 711 C C . ILE A 1 93 ? 2.782 -1.157 -1.526 1.00 97.88 93 ILE A C 1
ATOM 713 O O . ILE A 1 93 ? 1.606 -0.911 -1.797 1.00 97.88 93 ILE A O 1
ATOM 717 N N . ALA A 1 94 ? 3.801 -0.470 -2.029 1.00 97.81 94 ALA A N 1
ATOM 718 C CA . ALA A 1 94 ? 3.648 0.628 -2.972 1.00 97.81 94 ALA A CA 1
ATOM 719 C C . ALA A 1 94 ? 4.492 0.391 -4.225 1.00 97.81 94 ALA A C 1
ATOM 721 O O . ALA A 1 94 ? 5.580 -0.186 -4.152 1.00 97.81 94 ALA A O 1
ATOM 722 N N . CYS A 1 95 ? 4.007 0.865 -5.367 1.00 97.44 95 CYS A N 1
ATOM 723 C CA . CYS A 1 95 ? 4.736 0.869 -6.629 1.00 97.44 95 CYS A CA 1
ATOM 724 C C . CYS A 1 95 ? 4.778 2.273 -7.249 1.00 97.44 95 CYS A C 1
ATOM 726 O O . CYS A 1 95 ? 4.190 3.216 -6.720 1.00 97.44 95 CYS A O 1
ATOM 728 N N . GLY A 1 96 ? 5.471 2.407 -8.380 1.00 96.69 96 GLY A N 1
ATOM 729 C CA . GLY A 1 96 ? 5.620 3.678 -9.093 1.00 96.69 96 GLY A CA 1
ATOM 730 C C . GLY A 1 96 ? 6.958 4.373 -8.866 1.00 96.69 96 GLY A C 1
ATOM 731 O O . GLY A 1 96 ? 7.092 5.549 -9.202 1.00 96.69 96 GLY A O 1
ATOM 732 N N . PHE A 1 97 ? 7.944 3.671 -8.306 1.00 96.62 97 PHE A N 1
ATOM 733 C CA . PHE A 1 97 ? 9.288 4.204 -8.101 1.00 96.62 97 PHE A CA 1
ATOM 734 C C . PHE A 1 97 ? 10.075 4.264 -9.418 1.00 96.62 97 PHE A C 1
ATOM 736 O O . PHE A 1 97 ? 9.871 3.449 -10.319 1.00 96.62 97 PHE A O 1
ATOM 743 N N . TRP A 1 98 ? 10.961 5.256 -9.549 1.00 95.88 98 TRP A N 1
ATOM 744 C CA . TRP A 1 98 ? 11.733 5.485 -10.781 1.00 95.88 98 TRP A CA 1
ATOM 745 C C . TRP A 1 98 ? 12.765 4.386 -11.079 1.00 95.88 98 TRP A C 1
ATOM 747 O O . TRP A 1 98 ? 13.179 4.237 -12.223 1.00 95.88 98 TRP A O 1
ATOM 757 N N . ASP A 1 99 ? 13.155 3.615 -10.065 1.00 96.25 99 ASP A N 1
ATOM 758 C CA . ASP A 1 99 ? 14.130 2.521 -10.131 1.00 96.25 99 ASP A CA 1
ATOM 759 C C . ASP A 1 99 ? 13.501 1.171 -10.525 1.00 96.25 99 ASP A C 1
ATOM 761 O O . ASP A 1 99 ? 14.099 0.116 -10.318 1.00 96.25 99 ASP A O 1
ATOM 765 N N . ASN A 1 100 ? 12.279 1.199 -11.070 1.00 96.94 100 ASN A N 1
ATOM 766 C CA . ASN A 1 100 ? 11.493 0.030 -11.473 1.00 96.94 100 ASN A CA 1
ATOM 767 C C . ASN A 1 100 ? 11.187 -0.954 -10.328 1.00 96.94 100 ASN A C 1
ATOM 769 O O . ASN A 1 100 ? 10.834 -2.109 -10.580 1.00 96.94 100 ASN A O 1
ATOM 773 N N . SER A 1 101 ? 11.291 -0.510 -9.071 1.00 97.62 101 SER A N 1
ATOM 774 C CA . SER A 1 101 ? 10.940 -1.324 -7.910 1.00 97.62 101 SER A CA 1
ATOM 775 C C . SER A 1 101 ? 9.476 -1.171 -7.493 1.00 97.62 101 SER A C 1
ATOM 777 O O . SER A 1 101 ? 8.804 -0.169 -7.767 1.00 97.62 101 SER A O 1
ATOM 779 N N . PHE A 1 102 ? 8.993 -2.162 -6.749 1.00 97.88 102 PHE A N 1
ATOM 780 C CA . PHE A 1 102 ? 7.945 -1.951 -5.755 1.00 97.88 102 PHE A CA 1
ATOM 781 C C . PHE A 1 102 ? 8.520 -2.220 -4.363 1.00 97.88 102 PHE A C 1
ATOM 783 O O . PHE A 1 102 ? 9.526 -2.917 -4.204 1.00 97.88 102 PHE A O 1
ATOM 790 N N . ARG A 1 103 ? 7.920 -1.617 -3.338 1.00 98.19 103 ARG A 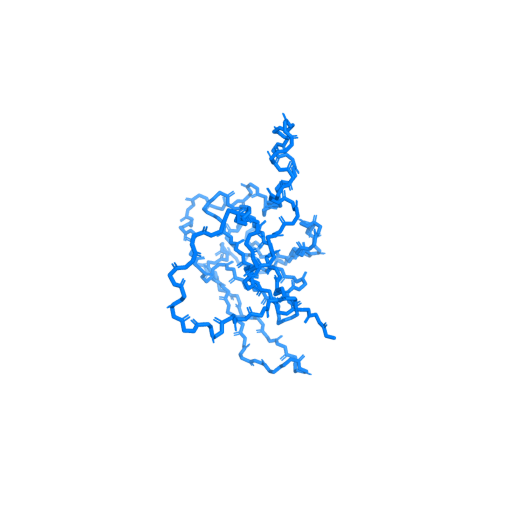N 1
ATOM 791 C CA . ARG A 1 103 ? 8.502 -1.565 -1.994 1.00 98.19 103 ARG A CA 1
ATOM 792 C C . ARG A 1 103 ? 7.483 -1.940 -0.937 1.00 98.19 103 ARG A C 1
ATOM 794 O O . ARG A 1 103 ? 6.312 -1.587 -1.048 1.00 98.19 103 ARG A O 1
ATOM 80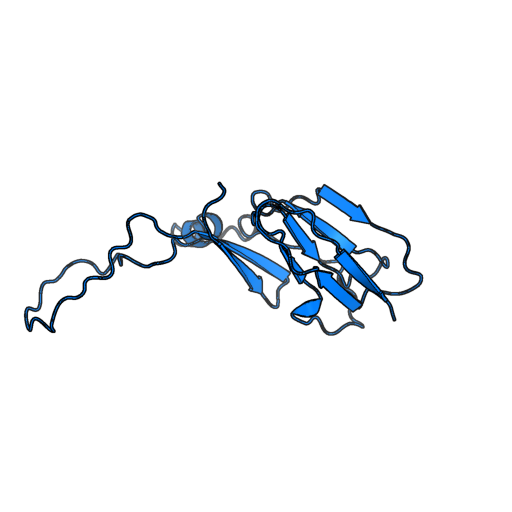1 N N . VAL A 1 104 ? 7.956 -2.631 0.093 1.00 97.88 104 VAL A N 1
ATOM 802 C CA . VAL A 1 104 ? 7.175 -3.066 1.253 1.00 97.88 104 VAL A CA 1
ATOM 803 C C . VAL A 1 104 ? 7.566 -2.205 2.449 1.00 97.88 104 VAL A C 1
ATOM 805 O O . VAL A 1 104 ? 8.729 -2.186 2.849 1.00 97.88 104 VAL A O 1
ATOM 808 N N . PHE A 1 105 ? 6.598 -1.504 3.028 1.00 97.62 105 PHE A N 1
ATOM 809 C CA . PHE A 1 105 ? 6.761 -0.607 4.168 1.00 97.62 105 PHE A CA 1
ATOM 810 C C . PHE A 1 105 ? 6.073 -1.189 5.398 1.00 97.62 105 PHE A C 1
ATOM 812 O O . PHE A 1 105 ? 4.919 -1.612 5.325 1.00 97.62 105 PHE A O 1
ATOM 819 N N . ALA A 1 106 ? 6.747 -1.161 6.546 1.00 96.06 106 ALA A N 1
ATOM 820 C CA . ALA A 1 106 ? 6.106 -1.435 7.826 1.00 96.06 106 ALA A CA 1
ATOM 821 C C . ALA A 1 106 ? 5.161 -0.279 8.177 1.00 96.06 106 ALA A C 1
ATOM 823 O O . ALA A 1 106 ? 5.587 0.874 8.252 1.00 96.06 106 ALA A O 1
ATOM 824 N N . THR A 1 107 ? 3.885 -0.572 8.418 1.00 94.06 107 THR A N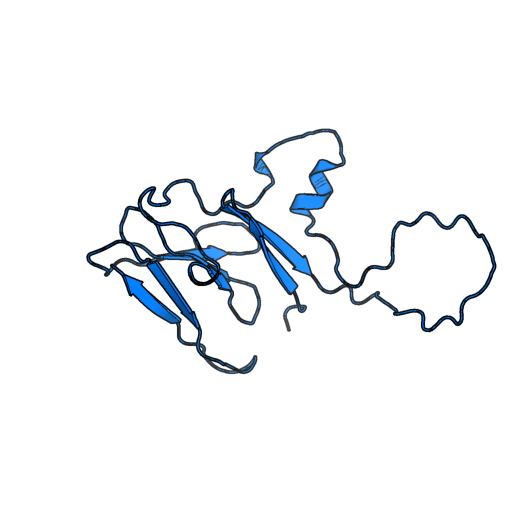 1
ATOM 825 C CA . THR A 1 107 ? 2.877 0.475 8.644 1.00 94.06 107 THR A CA 1
ATOM 826 C C . THR A 1 107 ? 3.070 1.204 9.970 1.00 94.06 107 THR A C 1
ATOM 828 O O . THR A 1 107 ? 2.792 2.395 10.058 1.00 94.06 107 THR A O 1
ATOM 831 N N . GLU A 1 108 ? 3.611 0.526 10.983 1.00 90.56 108 GLU A N 1
ATOM 832 C CA . GLU A 1 108 ? 3.873 1.129 12.290 1.00 90.56 108 GLU A CA 1
ATOM 833 C C . GLU A 1 108 ? 5.029 2.138 12.228 1.00 90.56 108 GLU A C 1
ATOM 835 O O . GLU A 1 108 ? 4.897 3.261 12.706 1.00 90.56 108 GLU A O 1
ATOM 840 N N . THR A 1 109 ? 6.151 1.766 11.601 1.00 90.81 109 THR A N 1
ATOM 841 C CA . THR A 1 109 ? 7.409 2.535 11.663 1.00 90.81 109 THR A CA 1
ATOM 842 C C . THR A 1 109 ? 7.729 3.329 10.399 1.00 90.81 109 THR A C 1
ATOM 844 O O . THR A 1 109 ? 8.697 4.083 10.398 1.00 90.81 109 THR A O 1
ATOM 847 N N . ALA A 1 110 ? 6.975 3.131 9.314 1.00 92.44 110 ALA A N 1
ATOM 848 C CA . ALA A 1 110 ? 7.262 3.640 7.968 1.00 92.44 110 ALA A CA 1
ATOM 849 C C . ALA A 1 110 ? 8.595 3.202 7.353 1.00 92.44 110 ALA A C 1
ATOM 851 O O . ALA A 1 110 ? 8.972 3.687 6.287 1.00 92.44 110 ALA A O 1
ATOM 852 N N . LYS A 1 111 ? 9.314 2.271 7.985 1.00 94.19 111 LYS A N 1
ATOM 853 C CA . LYS A 1 111 ? 10.571 1.766 7.438 1.00 94.19 111 LYS A CA 1
ATOM 854 C C . LYS A 1 111 ? 10.303 0.860 6.245 1.00 94.19 111 LYS A C 1
ATOM 856 O O . LYS A 1 111 ? 9.375 0.048 6.264 1.00 94.19 111 LYS A O 1
ATOM 861 N N . ILE A 1 112 ? 11.161 0.976 5.236 1.00 96.31 112 ILE A N 1
ATOM 862 C CA . ILE A 1 112 ? 11.210 0.026 4.129 1.00 96.31 112 ILE A CA 1
ATOM 863 C C . ILE A 1 112 ? 11.736 -1.296 4.684 1.00 96.31 112 ILE A C 1
ATOM 865 O O . ILE A 1 112 ? 12.837 -1.357 5.226 1.00 96.31 112 ILE A O 1
ATOM 869 N N . VAL A 1 113 ? 10.925 -2.338 4.562 1.00 97.38 113 VAL A N 1
ATOM 870 C CA . VAL A 1 113 ? 11.269 -3.710 4.946 1.00 97.38 113 VAL A CA 1
ATOM 871 C C . VAL A 1 113 ? 11.937 -4.418 3.778 1.00 97.38 113 VAL A C 1
ATOM 873 O O . VAL A 1 113 ? 12.901 -5.151 3.970 1.00 97.38 113 VAL A O 1
ATOM 876 N N . GLN A 1 114 ? 11.444 -4.177 2.561 1.00 97.62 114 GLN A N 1
ATOM 877 C CA . GLN A 1 114 ? 11.977 -4.792 1.355 1.00 97.62 114 GLN A CA 1
ATOM 878 C C . GLN A 1 114 ? 11.783 -3.890 0.136 1.00 97.62 114 GLN A C 1
ATOM 880 O O . GLN A 1 114 ? 10.763 -3.211 -0.000 1.00 97.62 114 GLN A O 1
ATOM 885 N N . ILE A 1 115 ? 12.759 -3.934 -0.767 1.00 97.94 115 ILE A N 1
ATOM 886 C CA . ILE A 1 115 ? 12.686 -3.369 -2.114 1.00 97.94 115 ILE A CA 1
ATOM 887 C C . ILE A 1 115 ? 12.782 -4.543 -3.081 1.00 97.94 115 ILE A C 1
ATOM 889 O O . ILE A 1 115 ? 13.700 -5.356 -2.970 1.00 97.94 115 ILE A O 1
ATOM 893 N N . VAL A 1 116 ? 11.821 -4.657 -3.991 1.00 98.25 116 VAL A N 1
ATOM 894 C CA . VAL A 1 116 ? 11.756 -5.756 -4.952 1.00 98.25 116 VAL A CA 1
ATOM 895 C C . VAL A 1 116 ? 11.996 -5.208 -6.348 1.00 98.25 116 VAL A C 1
ATOM 897 O O . VAL A 1 116 ? 11.253 -4.351 -6.826 1.00 98.25 116 VAL A O 1
ATOM 900 N N . PHE A 1 117 ? 13.039 -5.728 -6.986 1.00 97.88 117 PHE A N 1
ATOM 901 C CA . PHE A 1 117 ? 13.410 -5.442 -8.368 1.00 97.88 117 PHE A CA 1
ATOM 902 C C . PHE A 1 117 ? 13.055 -6.625 -9.272 1.00 97.88 117 PHE A C 1
ATOM 904 O O . PHE A 1 117 ? 12.880 -7.747 -8.799 1.00 97.88 117 PHE A O 1
ATOM 911 N N . GLY A 1 118 ? 12.981 -6.374 -10.579 1.00 96.88 118 GLY A N 1
ATOM 912 C CA . GLY A 1 118 ? 12.739 -7.410 -11.590 1.00 96.88 118 GLY A CA 1
ATOM 913 C C . GLY A 1 118 ? 11.957 -6.920 -12.807 1.00 96.88 118 GLY A C 1
ATOM 914 O O . GLY A 1 118 ? 12.016 -7.543 -13.861 1.00 96.88 118 GLY A O 1
ATOM 915 N N . HIS A 1 119 ? 11.264 -5.785 -12.694 1.00 97.81 119 HIS A N 1
ATOM 916 C CA . HIS A 1 119 ? 10.599 -5.156 -13.829 1.00 97.81 119 HIS A CA 1
ATOM 917 C C . HIS A 1 119 ? 11.592 -4.359 -14.690 1.00 97.81 119 HIS A C 1
ATOM 919 O O . HIS A 1 119 ? 12.471 -3.668 -14.175 1.00 97.81 119 HIS A O 1
ATOM 925 N N . PHE A 1 120 ? 11.420 -4.422 -16.014 1.00 97.00 120 PHE A N 1
ATOM 926 C CA . PHE A 1 120 ? 12.215 -3.650 -16.982 1.00 97.00 120 PHE A CA 1
ATOM 927 C C . PHE A 1 120 ? 11.705 -2.213 -17.186 1.00 97.00 120 PHE A C 1
ATOM 929 O O . PHE A 1 120 ? 12.374 -1.404 -17.825 1.00 97.00 120 PHE A O 1
ATOM 936 N N . GLY A 1 121 ? 10.543 -1.889 -16.620 1.00 96.69 121 GLY A N 1
ATOM 937 C CA . GLY A 1 121 ? 9.944 -0.559 -16.621 1.00 96.69 121 GLY A CA 1
ATOM 938 C C . GLY A 1 121 ? 9.329 -0.227 -15.264 1.00 96.69 121 GLY A C 1
ATOM 939 O O . GLY A 1 121 ? 9.246 -1.081 -14.377 1.00 96.69 121 GLY A O 1
ATOM 940 N N . VAL A 1 122 ? 8.879 1.019 -15.098 1.00 97.19 122 VAL A N 1
ATOM 941 C CA . VAL A 1 122 ? 8.257 1.477 -13.848 1.00 97.19 122 VAL A CA 1
ATOM 942 C C . VAL A 1 122 ? 7.036 0.613 -13.552 1.00 97.19 122 VAL A C 1
ATOM 944 O O . VAL A 1 122 ? 6.156 0.460 -14.400 1.00 97.19 122 VAL A O 1
ATOM 947 N N . VAL A 1 123 ? 6.967 0.068 -12.338 1.00 98.12 123 VAL A N 1
ATOM 948 C CA . VAL A 1 123 ? 5.811 -0.709 -11.883 1.00 98.12 123 VAL A CA 1
ATOM 949 C C . VAL A 1 123 ? 4.621 0.235 -11.725 1.00 98.12 123 VAL A C 1
ATOM 951 O O . VAL A 1 123 ? 4.627 1.124 -10.873 1.00 98.12 123 VAL A O 1
ATOM 954 N N . THR A 1 124 ? 3.604 0.071 -12.563 1.00 97.38 124 THR A N 1
ATOM 955 C CA . THR A 1 124 ? 2.460 0.985 -12.679 1.00 97.38 124 THR A CA 1
ATOM 956 C C . THR A 1 124 ? 1.261 0.548 -11.852 1.00 97.38 124 THR A C 1
ATOM 958 O O . THR A 1 124 ? 0.380 1.363 -11.567 1.00 97.38 124 THR A O 1
ATOM 961 N N . CYS A 1 125 ? 1.201 -0.727 -11.467 1.00 97.38 125 CYS A N 1
ATOM 962 C CA . CYS A 1 125 ? 0.077 -1.272 -10.724 1.00 97.38 125 CYS A CA 1
ATOM 963 C C . CYS A 1 125 ? 0.441 -2.484 -9.865 1.00 97.38 125 CYS A C 1
ATOM 965 O O . CYS A 1 125 ? 1.362 -3.242 -10.172 1.00 97.38 125 CYS A O 1
ATOM 967 N N . LEU A 1 126 ? -0.345 -2.657 -8.806 1.00 98.19 126 LEU A N 1
ATOM 968 C CA . LEU A 1 126 ? -0.361 -3.794 -7.902 1.00 98.19 126 LEU A CA 1
ATOM 969 C C . LEU A 1 126 ? -1.796 -4.323 -7.783 1.00 98.19 126 LEU A C 1
ATOM 971 O O . LEU A 1 126 ? -2.767 -3.566 -7.865 1.00 98.19 126 LEU A O 1
ATOM 975 N N . SER A 1 127 ? -1.926 -5.623 -7.551 1.00 96.88 127 SER A N 1
ATOM 976 C CA . SER A 1 127 ? -3.182 -6.276 -7.190 1.00 96.88 127 SER A CA 1
ATOM 977 C C . SER A 1 127 ? -2.9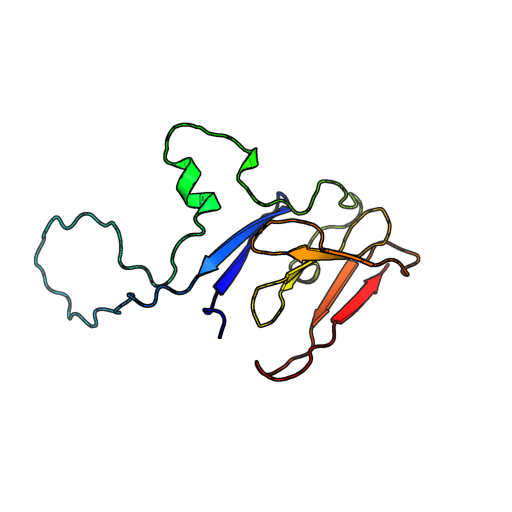19 -7.337 -6.130 1.00 96.88 127 SER A C 1
ATOM 979 O O . SER A 1 127 ? -1.897 -8.019 -6.181 1.00 96.88 127 SER A O 1
ATOM 981 N N . ARG A 1 128 ? -3.838 -7.478 -5.174 1.00 93.31 128 ARG A N 1
ATOM 982 C CA . ARG A 1 128 ? -3.808 -8.527 -4.150 1.00 93.31 128 ARG A CA 1
ATOM 983 C C . ARG A 1 128 ? -4.932 -9.508 -4.415 1.00 93.31 128 ARG A C 1
ATOM 985 O O . ARG A 1 128 ? -6.052 -9.077 -4.679 1.00 93.31 128 ARG A O 1
ATOM 992 N N . SER A 1 129 ? -4.655 -10.799 -4.282 1.00 91.44 129 SER A N 1
ATOM 993 C CA . SER A 1 129 ? -5.704 -11.813 -4.295 1.00 91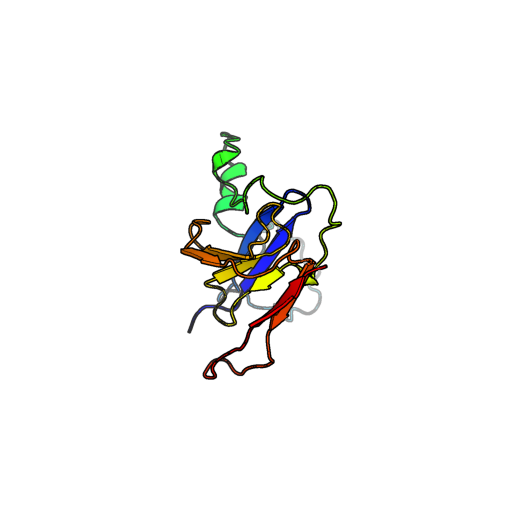.44 129 SER A CA 1
ATOM 994 C C . SER A 1 129 ? -6.686 -11.608 -3.138 1.00 91.44 129 SER A C 1
ATOM 996 O O . SER A 1 129 ? -6.322 -11.153 -2.046 1.00 91.44 129 SER A O 1
ATOM 998 N N . GLU A 1 130 ? -7.940 -11.990 -3.355 1.00 87.19 130 GLU A N 1
ATOM 999 C CA . GLU A 1 130 ? -8.875 -12.168 -2.250 1.00 87.19 130 GLU A CA 1
ATOM 1000 C C . GLU A 1 130 ? -8.357 -13.289 -1.340 1.00 87.19 130 GLU A C 1
ATOM 1002 O O . GLU A 1 130 ? -7.848 -14.309 -1.805 1.00 87.19 130 GLU A O 1
ATOM 1007 N N . CYS A 1 131 ? -8.409 -13.066 -0.033 1.00 77.00 131 CYS A N 1
ATOM 1008 C CA . CYS A 1 131 ? -7.944 -14.017 0.968 1.00 77.00 131 CYS A CA 1
ATOM 1009 C C . CYS A 1 131 ? -8.724 -13.801 2.264 1.00 77.00 131 CYS A C 1
ATOM 1011 O O . CYS A 1 131 ? -9.065 -12.670 2.622 1.00 77.00 131 CYS A O 1
ATOM 1013 N N . ASN A 1 132 ? -9.000 -14.897 2.970 1.00 75.19 132 ASN A N 1
ATOM 1014 C CA . ASN A 1 132 ? -9.468 -14.830 4.348 1.00 75.19 132 ASN A CA 1
ATOM 1015 C C . ASN A 1 132 ? -8.298 -14.505 5.281 1.00 75.19 132 ASN A C 1
ATOM 1017 O O . ASN A 1 132 ? -7.134 -14.662 4.923 1.00 75.19 132 ASN A O 1
ATOM 1021 N N . ILE A 1 133 ? -8.607 -14.093 6.512 1.00 70.75 133 ILE A N 1
ATOM 1022 C CA . ILE A 1 133 ? -7.608 -13.640 7.495 1.00 70.75 133 ILE A CA 1
ATOM 1023 C C . ILE A 1 133 ? -6.553 -14.704 7.859 1.00 70.75 133 ILE A C 1
ATOM 1025 O O . ILE A 1 133 ? -5.519 -14.367 8.427 1.00 70.75 133 ILE A O 1
ATOM 1029 N N . THR A 1 134 ? -6.823 -15.975 7.549 1.00 71.88 134 THR A N 1
ATOM 1030 C CA . THR A 1 134 ? -5.966 -17.138 7.824 1.00 71.88 134 THR A CA 1
ATOM 1031 C C . THR A 1 134 ? -5.269 -17.703 6.583 1.00 71.88 134 THR A C 1
ATOM 1033 O O . THR A 1 134 ? -4.526 -18.672 6.713 1.00 71.88 134 THR A O 1
ATOM 1036 N N . SER A 1 135 ? -5.524 -17.154 5.392 1.00 76.00 135 SER A N 1
ATOM 1037 C CA . SER A 1 135 ? -4.992 -17.668 4.126 1.00 76.00 135 SER A CA 1
ATOM 1038 C C . SER A 1 135 ? -3.820 -16.832 3.626 1.00 76.00 135 SER A C 1
ATOM 1040 O O . SER A 1 135 ? -3.753 -15.626 3.869 1.00 76.00 135 SER A O 1
ATOM 1042 N N . ASP A 1 136 ? -2.933 -17.470 2.866 1.00 80.56 136 ASP A N 1
ATOM 1043 C CA . ASP A 1 136 ? -1.889 -16.767 2.129 1.00 80.56 136 ASP A CA 1
ATOM 1044 C C . ASP A 1 136 ? -2.508 -15.818 1.093 1.00 80.56 136 ASP A C 1
ATOM 1046 O O . ASP A 1 136 ? -3.560 -16.092 0.507 1.00 80.56 136 ASP A O 1
ATOM 1050 N N . CYS A 1 137 ? -1.848 -14.682 0.866 1.00 84.69 137 CYS A N 1
ATOM 1051 C CA . CYS A 1 137 ? -2.232 -13.731 -0.169 1.00 84.69 137 CYS A CA 1
ATOM 1052 C C . CYS A 1 137 ? -1.139 -13.630 -1.230 1.00 84.69 137 CYS A C 1
ATOM 1054 O O . CYS A 1 137 ? 0.049 -13.581 -0.906 1.00 84.69 137 CYS A O 1
ATOM 1056 N N . TYR A 1 138 ? -1.545 -13.529 -2.490 1.00 91.06 138 TYR A N 1
ATOM 1057 C CA . TYR A 1 138 ? -0.640 -13.305 -3.610 1.00 91.06 138 TYR A CA 1
ATOM 1058 C C . TYR A 1 138 ? -0.719 -11.852 -4.063 1.00 91.06 138 TYR A C 1
ATOM 1060 O O . TYR A 1 138 ? -1.797 -11.252 -4.072 1.00 91.06 138 TYR A O 1
ATOM 1068 N N . ILE A 1 139 ? 0.427 -11.300 -4.461 1.00 94.81 139 ILE A N 1
ATOM 1069 C CA . ILE A 1 139 ? 0.532 -9.972 -5.064 1.00 94.81 139 ILE A CA 1
ATOM 1070 C C . ILE A 1 139 ? 0.969 -10.127 -6.514 1.00 94.81 139 ILE A C 1
ATOM 1072 O O . ILE A 1 139 ? 1.989 -10.756 -6.785 1.00 94.81 139 ILE A O 1
ATOM 1076 N N . ALA A 1 140 ? 0.218 -9.526 -7.431 1.00 97.38 140 ALA A N 1
ATOM 1077 C CA . ALA A 1 140 ? 0.626 -9.351 -8.818 1.00 97.38 140 ALA A CA 1
ATOM 1078 C C . ALA A 1 140 ? 1.070 -7.900 -9.038 1.00 97.38 140 ALA A C 1
ATOM 1080 O O . ALA A 1 140 ? 0.368 -6.970 -8.635 1.00 97.38 140 ALA A O 1
ATOM 1081 N N . SER A 1 141 ? 2.217 -7.706 -9.686 1.00 98.00 141 SER A N 1
ATOM 1082 C CA . SER A 1 141 ? 2.756 -6.401 -10.076 1.00 98.00 141 SER A CA 1
ATOM 1083 C C . SER A 1 141 ? 2.865 -6.301 -11.598 1.00 98.00 141 SER A C 1
ATOM 1085 O O . SER A 1 141 ? 3.219 -7.269 -12.267 1.00 98.00 141 SER A O 1
ATOM 1087 N N . GLY A 1 142 ? 2.558 -5.130 -12.158 1.00 97.62 142 GLY A N 1
ATOM 1088 C CA . GLY A 1 142 ? 2.640 -4.868 -13.598 1.00 97.62 142 GLY A CA 1
ATOM 1089 C C . GLY A 1 142 ? 3.454 -3.614 -13.897 1.00 97.62 142 GLY A C 1
ATOM 1090 O O . GLY A 1 142 ? 3.330 -2.618 -13.184 1.00 97.62 142 GLY A O 1
ATOM 1091 N N . SER A 1 143 ? 4.276 -3.654 -14.946 1.00 96.38 143 SER A N 1
ATOM 1092 C CA . SER A 1 143 ? 5.063 -2.513 -15.439 1.00 96.38 143 SER A CA 1
ATOM 1093 C C . SER A 1 143 ? 4.628 -2.092 -16.840 1.00 96.38 143 SER A C 1
ATOM 1095 O O . SER A 1 143 ? 3.990 -2.873 -17.546 1.00 96.38 143 SER A O 1
ATOM 1097 N N . ALA A 1 144 ? 4.954 -0.848 -17.202 1.00 86.31 144 ALA A N 1
ATOM 1098 C CA . ALA A 1 144 ? 4.818 -0.335 -18.567 1.00 86.31 144 ALA A CA 1
ATOM 1099 C C . ALA A 1 144 ? 5.824 -0.981 -19.530 1.00 86.31 144 ALA A C 1
ATOM 1101 O O . ALA A 1 144 ? 6.899 -1.412 -19.043 1.00 86.31 144 ALA A O 1
#

Sequence (144 aa):
LSLPSVLTVTAGHQFAVNRWNCNYTASVQSPSYADTPQSPGANLPLTMDPMLSSTQSGNNNPMNRRHLGDNFSQKLKIRSNCFVTTVDSRFLIACGFWDNSFRVFATETAKIVQIVFGHFGVVTCLSRSECNITSDCYIASGSA